Protein AF-A0A1F1CEJ4-F1 (afdb_monomer_lite)

pLDDT: mean 85.47, std 12.05, range [54.22, 97.94]

Secondary structure (DSSP, 8-state):
-HHHHHHHHHHHHTS--SS-EEEEEEEE-S-STTHHHHHHHHHHHHHHTT----BTTTTB-HHHHHHTT-EEEEEEEPTTS---HHHHHHHHHH---TTSPSEEEEEEE--SSTTT-EEEEEEEETTEEE-GGG--

Foldseek 3Di:
DVVVQVVVQVLQCPFPLVFAWDGKDKDFPDDDPVPPVVLQVQLVVVVVVVDDQADDPSRHHPVCCFVVLRIEIETETDPPDDDDQVSQVSSLVRDQQQPPDWGKYKYKYDHVDPVPIDMAIWTQDPSHTGHPVNPD

Radius of gyration: 15.91 Å; chains: 1; bounding box: 36×35×41 Å

Sequence (136 aa):
MKNIEEKLETEIKKQSLGLPISFFGFLSNSHRDDKEQILDSIASQNLKEGKKDFAGYYQIPFQTLIDQELIRMTIYIEDGVSVKEKDLKAAAKKLDASKLPDGAYDFYYSKGSYADSISYSFKVKDRKVVFYEDQN

Structure (mmCIF, N/CA/C/O backbone):
data_AF-A0A1F1CEJ4-F1
#
_entry.id   AF-A0A1F1CEJ4-F1
#
loop_
_atom_site.group_PDB
_atom_site.id
_atom_site.type_symbol
_atom_site.label_atom_id
_atom_site.label_alt_id
_atom_site.label_comp_id
_atom_site.label_asym_id
_atom_site.label_entity_id
_atom_site.label_seq_id
_atom_site.pdbx_PDB_ins_code
_atom_site.Cartn_x
_atom_site.Cartn_y
_atom_site.Cartn_z
_atom_site.occupancy
_atom_site.B_iso_or_equiv
_atom_site.auth_seq_id
_atom_site.auth_comp_id
_atom_site.auth_asym_id
_atom_site.auth_atom_id
_atom_site.pdbx_PDB_model_num
ATOM 1 N N . MET A 1 1 ? 1.580 0.780 15.776 1.00 57.66 1 MET A N 1
ATOM 2 C CA . MET A 1 1 ? 1.809 1.122 14.353 1.00 57.66 1 MET A CA 1
ATOM 3 C C . MET A 1 1 ? 3.061 0.470 13.775 1.00 57.66 1 MET A C 1
ATOM 5 O O . MET A 1 1 ? 2.859 -0.367 12.911 1.00 57.66 1 MET A O 1
ATOM 9 N N . LYS A 1 2 ? 4.285 0.710 14.291 1.00 60.94 2 LYS A N 1
ATOM 10 C CA . LYS A 1 2 ? 5.525 0.075 13.767 1.00 60.94 2 LYS A CA 1
ATOM 11 C C . LYS A 1 2 ? 5.410 -1.432 13.479 1.00 60.94 2 LYS A C 1
ATOM 13 O O . LYS A 1 2 ? 5.713 -1.871 12.385 1.00 60.94 2 LYS A O 1
ATOM 18 N N . ASN A 1 3 ? 4.844 -2.201 14.411 1.00 80.38 3 ASN A N 1
ATOM 19 C CA . ASN A 1 3 ? 4.669 -3.651 14.240 1.00 80.38 3 ASN A CA 1
ATOM 20 C C . ASN A 1 3 ? 3.717 -4.035 13.075 1.00 80.38 3 ASN A C 1
ATOM 22 O O . ASN A 1 3 ? 3.875 -5.079 12.454 1.00 80.38 3 ASN A O 1
ATOM 26 N N . ILE A 1 4 ? 2.721 -3.199 12.754 1.00 82.75 4 ILE A N 1
ATOM 27 C CA . ILE A 1 4 ? 1.797 -3.446 11.631 1.00 82.75 4 ILE A CA 1
ATOM 28 C C . ILE A 1 4 ? 2.475 -3.096 10.303 1.00 82.75 4 ILE A C 1
ATOM 30 O O . ILE A 1 4 ? 2.392 -3.888 9.369 1.00 82.75 4 ILE A O 1
ATOM 34 N N . GLU A 1 5 ? 3.163 -1.953 10.230 1.00 87.56 5 GLU A N 1
ATOM 35 C CA . GLU A 1 5 ? 3.914 -1.536 9.036 1.00 87.56 5 GLU A CA 1
ATOM 36 C C . GLU A 1 5 ? 4.986 -2.565 8.683 1.00 87.56 5 GLU A C 1
ATOM 38 O O . GLU A 1 5 ? 4.994 -3.069 7.567 1.00 87.56 5 GLU A O 1
ATOM 43 N N . GLU A 1 6 ? 5.810 -2.964 9.654 1.00 91.06 6 GLU A N 1
ATOM 44 C CA . GLU A 1 6 ? 6.874 -3.958 9.472 1.00 91.06 6 GLU A CA 1
ATOM 45 C C . GLU A 1 6 ? 6.321 -5.316 9.022 1.00 91.06 6 GLU A C 1
ATOM 47 O O . GLU A 1 6 ? 6.885 -5.968 8.137 1.00 91.06 6 GLU A O 1
ATOM 52 N N . LYS A 1 7 ? 5.188 -5.747 9.593 1.00 91.81 7 LYS A N 1
ATOM 53 C CA . LYS A 1 7 ? 4.532 -7.000 9.207 1.00 91.81 7 LYS A CA 1
ATOM 54 C C . LYS A 1 7 ? 4.004 -6.942 7.774 1.00 91.81 7 LYS A C 1
ATOM 56 O O . LYS A 1 7 ? 4.225 -7.885 7.017 1.00 91.81 7 LYS A O 1
ATOM 61 N N . LEU A 1 8 ? 3.311 -5.866 7.403 1.00 93.25 8 LEU A N 1
ATOM 62 C CA . LEU A 1 8 ? 2.772 -5.696 6.052 1.00 93.25 8 LEU A CA 1
ATOM 63 C C . LEU A 1 8 ? 3.893 -5.536 5.025 1.00 93.25 8 LEU A C 1
ATOM 65 O O . LEU A 1 8 ? 3.861 -6.200 3.993 1.00 93.25 8 LEU A O 1
ATOM 69 N N . GLU A 1 9 ? 4.921 -4.750 5.339 1.00 95.25 9 GLU A N 1
ATOM 70 C CA . GLU A 1 9 ? 6.115 -4.611 4.509 1.00 95.25 9 GLU A CA 1
ATOM 71 C C . GLU A 1 9 ? 6.762 -5.971 4.245 1.00 95.25 9 GLU A C 1
ATOM 73 O O . GLU A 1 9 ? 7.033 -6.324 3.097 1.00 95.25 9 GLU A O 1
ATOM 78 N N . THR A 1 10 ? 6.957 -6.762 5.303 1.00 95.06 10 THR A N 1
ATOM 79 C CA . THR A 1 10 ? 7.548 -8.099 5.215 1.00 95.06 10 THR A CA 1
ATOM 80 C C . THR A 1 10 ? 6.709 -9.029 4.340 1.00 95.06 10 THR A C 1
ATOM 82 O O . THR A 1 10 ? 7.264 -9.781 3.540 1.00 95.06 10 THR A O 1
ATOM 85 N N . GLU A 1 11 ? 5.379 -9.003 4.462 1.00 95.50 11 GLU A N 1
ATOM 86 C CA . GLU A 1 11 ? 4.505 -9.830 3.622 1.00 95.50 11 GLU A CA 1
ATOM 87 C C . GLU A 1 11 ? 4.494 -9.379 2.157 1.00 95.50 11 GLU A C 1
ATOM 89 O O . GLU A 1 11 ? 4.461 -10.234 1.276 1.00 95.50 11 GLU A O 1
ATOM 94 N N . ILE A 1 12 ? 4.577 -8.075 1.880 1.00 96.62 12 ILE A N 1
ATOM 95 C CA . ILE A 1 12 ? 4.620 -7.529 0.514 1.00 96.62 12 ILE A CA 1
ATOM 96 C C . ILE A 1 12 ? 5.968 -7.834 -0.152 1.00 96.62 12 ILE A C 1
ATOM 98 O O . ILE A 1 12 ? 5.997 -8.335 -1.275 1.00 96.62 12 ILE A O 1
ATOM 102 N N . LYS A 1 13 ? 7.090 -7.610 0.545 1.00 96.06 13 LYS A N 1
ATOM 103 C CA . LYS A 1 13 ? 8.451 -7.841 0.020 1.00 96.06 13 LYS A CA 1
ATOM 104 C C . LYS A 1 13 ? 8.747 -9.308 -0.308 1.00 96.06 13 LYS A C 1
ATOM 106 O O . LYS A 1 13 ? 9.606 -9.580 -1.140 1.00 96.06 13 LYS A O 1
ATOM 111 N N . LYS A 1 14 ? 8.043 -10.259 0.315 1.00 96.06 14 LYS A N 1
ATOM 112 C CA . LYS A 1 14 ? 8.150 -11.695 -0.013 1.00 96.06 14 LYS A CA 1
ATOM 113 C C . LYS A 1 14 ? 7.553 -12.047 -1.379 1.00 96.06 14 LYS A C 1
ATOM 115 O O . LYS A 1 14 ? 7.840 -13.125 -1.897 1.00 96.06 14 LYS A O 1
ATOM 120 N N . GLN A 1 15 ? 6.694 -11.197 -1.939 1.00 96.62 15 GLN A N 1
ATOM 121 C CA . GLN A 1 15 ? 5.993 -11.480 -3.187 1.00 96.62 15 GLN A CA 1
ATOM 122 C C . GLN A 1 15 ? 6.847 -11.127 -4.408 1.00 96.62 15 GLN A C 1
ATOM 124 O O . GLN A 1 15 ? 7.594 -10.151 -4.417 1.00 96.62 15 GLN A O 1
ATOM 129 N N . SER A 1 16 ? 6.694 -11.892 -5.492 1.00 94.19 16 SER A N 1
ATOM 130 C CA . SER A 1 16 ? 7.376 -11.615 -6.761 1.00 94.19 16 SER A CA 1
ATOM 131 C C . SER A 1 16 ? 6.559 -10.642 -7.620 1.00 94.19 16 SER A C 1
ATOM 133 O O . SER A 1 16 ? 5.864 -11.028 -8.562 1.00 94.19 16 SER A O 1
ATOM 135 N N . LEU A 1 17 ? 6.624 -9.353 -7.277 1.00 95.88 17 LEU A N 1
ATOM 136 C CA . LEU A 1 17 ? 5.827 -8.303 -7.931 1.00 95.88 17 LEU A CA 1
ATOM 137 C C . LEU A 1 17 ? 6.471 -7.753 -9.214 1.00 95.88 17 LEU A C 1
ATOM 139 O O . LEU A 1 17 ? 5.807 -7.095 -10.012 1.00 95.88 17 LEU A O 1
ATOM 143 N N . GLY A 1 18 ? 7.748 -8.064 -9.457 1.00 94.25 18 GLY A N 1
ATOM 144 C CA . GLY A 1 18 ? 8.503 -7.562 -10.611 1.00 94.25 18 GLY A CA 1
ATOM 145 C C . GLY A 1 18 ? 8.953 -6.104 -10.481 1.00 94.25 18 GLY A C 1
ATOM 146 O O . GLY A 1 18 ? 9.396 -5.530 -11.469 1.00 94.25 18 GLY A O 1
ATOM 147 N N . LEU A 1 19 ? 8.853 -5.528 -9.280 1.00 95.50 19 LEU A N 1
ATOM 148 C CA . LEU A 1 19 ? 9.386 -4.217 -8.923 1.00 95.50 19 LEU A CA 1
ATOM 149 C C . LEU A 1 19 ? 10.174 -4.329 -7.611 1.00 95.50 19 LEU A C 1
ATOM 151 O O . LEU A 1 19 ? 9.743 -5.070 -6.722 1.00 95.50 19 LEU A O 1
ATOM 155 N N . PRO A 1 20 ? 11.298 -3.611 -7.468 1.00 94.75 20 PRO A N 1
ATOM 156 C CA . PRO A 1 20 ? 12.019 -3.548 -6.205 1.00 94.75 20 PRO A CA 1
ATOM 157 C C . PRO A 1 20 ? 11.257 -2.662 -5.213 1.00 94.75 20 PRO A C 1
ATOM 159 O O . PRO A 1 20 ? 11.023 -1.481 -5.464 1.00 94.75 20 PRO A O 1
ATOM 162 N N . ILE A 1 21 ? 10.835 -3.244 -4.091 1.00 95.75 21 ILE A N 1
ATOM 163 C CA . ILE A 1 21 ? 10.066 -2.536 -3.063 1.00 95.75 21 ILE A CA 1
ATOM 164 C C . ILE A 1 21 ? 11.025 -1.947 -2.029 1.00 95.75 21 ILE A C 1
ATOM 166 O O . ILE A 1 21 ? 11.730 -2.690 -1.349 1.00 95.75 21 ILE A O 1
ATOM 170 N N . SER A 1 22 ? 10.994 -0.626 -1.862 1.00 93.75 22 SER A N 1
ATOM 171 C CA . SER A 1 22 ? 11.794 0.101 -0.878 1.00 93.75 22 SER A CA 1
ATOM 172 C C . SER A 1 22 ? 11.235 -0.065 0.537 1.00 93.75 22 SER A C 1
ATOM 174 O O . SER A 1 22 ? 11.895 -0.656 1.393 1.00 93.75 22 SER A O 1
ATOM 176 N N . PHE A 1 23 ? 10.005 0.395 0.784 1.00 93.38 23 PHE A N 1
ATOM 177 C CA . PHE A 1 23 ? 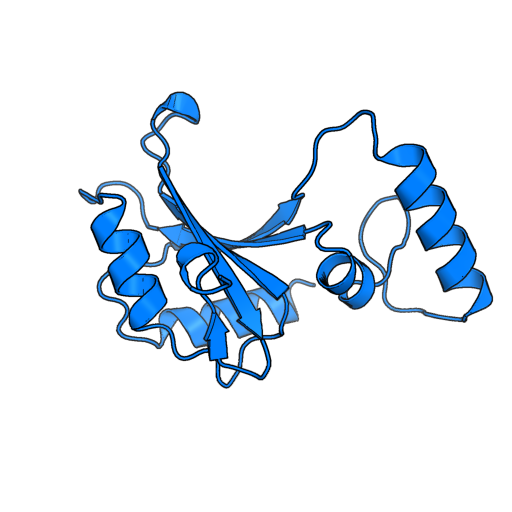9.331 0.294 2.083 1.00 93.38 23 PHE A CA 1
ATOM 178 C C . PHE A 1 23 ? 7.807 0.391 1.939 1.00 93.38 23 PHE A C 1
ATOM 180 O O . PHE A 1 23 ? 7.288 0.718 0.867 1.00 93.38 23 PHE A O 1
ATOM 187 N N . PHE A 1 24 ? 7.086 0.103 3.019 1.00 94.81 24 PHE A N 1
ATOM 188 C CA . PHE A 1 24 ? 5.637 0.282 3.115 1.00 94.81 24 PHE A CA 1
ATOM 189 C C . PHE A 1 24 ? 5.294 1.333 4.174 1.00 94.81 24 PHE A C 1
ATOM 191 O O . PHE A 1 24 ? 5.904 1.363 5.241 1.00 94.81 24 PHE A O 1
ATOM 198 N N . GLY A 1 25 ? 4.296 2.175 3.912 1.00 91.81 25 GLY A N 1
ATOM 199 C CA . GLY A 1 25 ? 3.858 3.175 4.884 1.00 91.81 25 GLY A CA 1
ATOM 200 C C . GLY A 1 25 ? 2.438 3.672 4.663 1.00 91.81 25 GLY A C 1
ATOM 201 O O . GLY A 1 25 ? 1.821 3.435 3.624 1.00 91.81 25 GLY A O 1
ATOM 202 N N . PHE A 1 26 ? 1.917 4.391 5.651 1.00 88.94 26 PHE A N 1
ATOM 203 C CA . PHE A 1 26 ? 0.619 5.051 5.555 1.00 88.94 26 PHE A CA 1
ATOM 204 C C . PHE A 1 26 ? 0.796 6.518 5.164 1.00 88.94 26 PHE A C 1
ATOM 206 O O . PHE A 1 26 ? 1.459 7.283 5.864 1.00 88.94 26 PHE A O 1
ATOM 213 N N . LEU A 1 27 ? 0.159 6.926 4.070 1.00 86.81 27 LEU A N 1
ATOM 214 C CA . LEU A 1 27 ? 0.069 8.325 3.664 1.00 86.81 27 LEU A CA 1
ATOM 215 C C . LEU A 1 27 ? -1.335 8.856 3.907 1.00 86.81 27 LEU A C 1
ATOM 217 O O . LEU A 1 27 ? -2.318 8.155 3.692 1.00 86.81 27 LEU A O 1
ATOM 221 N N . SER A 1 28 ? -1.452 10.113 4.329 1.00 79.62 28 SER A N 1
ATOM 222 C CA . SER A 1 28 ? -2.764 10.753 4.409 1.00 79.62 28 SER A CA 1
ATOM 223 C C . SER A 1 28 ? -3.334 10.966 3.005 1.00 79.62 28 SER A C 1
ATOM 225 O O . SER A 1 28 ? -2.646 11.477 2.126 1.00 79.62 28 SER A O 1
ATOM 227 N N . ASN A 1 29 ? -4.599 10.605 2.806 1.00 70.44 29 ASN A N 1
ATOM 228 C CA . ASN A 1 29 ? -5.261 10.609 1.499 1.00 70.44 29 ASN A CA 1
ATOM 229 C C . ASN A 1 29 ? -5.959 11.948 1.163 1.00 70.44 29 ASN A C 1
ATOM 231 O O . ASN A 1 29 ? -6.909 11.964 0.388 1.00 70.44 29 ASN A O 1
ATOM 235 N N . SER A 1 30 ? -5.604 13.070 1.806 1.00 60.09 30 SER A N 1
ATOM 236 C CA . SER A 1 30 ? -6.543 14.205 1.866 1.00 60.09 30 SER A CA 1
ATOM 237 C C . SER A 1 30 ? -5.907 15.601 2.020 1.00 60.09 30 SER A C 1
ATOM 239 O O . SER A 1 30 ? -4.855 15.762 2.646 1.00 60.09 30 SER A O 1
ATOM 241 N N . HIS A 1 31 ? -6.572 16.614 1.449 1.00 59.12 31 HIS A N 1
ATOM 242 C CA . HIS A 1 31 ? -6.204 18.040 1.475 1.00 59.12 31 HIS A CA 1
ATOM 243 C C . HIS A 1 31 ? -6.545 18.666 2.844 1.00 59.12 31 HIS A C 1
ATOM 245 O O . HIS A 1 31 ? -7.405 18.147 3.550 1.00 59.12 31 HIS A O 1
ATOM 251 N N . ARG A 1 32 ? -5.815 19.706 3.280 1.00 54.22 32 ARG A N 1
ATOM 252 C CA . ARG A 1 32 ? -5.800 20.156 4.692 1.00 54.22 32 ARG A CA 1
ATOM 253 C C . ARG A 1 32 ? -7.106 20.788 5.194 1.00 54.22 32 ARG A C 1
ATOM 255 O O . ARG A 1 32 ? -7.396 20.618 6.371 1.00 54.22 32 ARG A O 1
ATOM 262 N N . ASP A 1 33 ? -7.883 21.448 4.341 1.00 56.44 33 ASP A N 1
ATOM 263 C CA . ASP A 1 33 ? -8.907 22.391 4.820 1.00 56.44 33 ASP A CA 1
ATOM 264 C C . ASP A 1 33 ? -10.280 21.743 5.096 1.00 56.44 33 ASP A C 1
ATOM 266 O O . ASP A 1 33 ? -10.973 22.144 6.026 1.00 56.44 33 ASP A O 1
ATOM 270 N N . ASP A 1 34 ? -10.635 20.654 4.406 1.00 57.06 34 ASP A N 1
ATOM 271 C CA . ASP A 1 34 ? -11.907 19.933 4.624 1.00 57.06 34 ASP A CA 1
ATOM 272 C C . ASP A 1 34 ? -11.877 19.004 5.862 1.00 57.06 34 ASP A C 1
ATOM 274 O O . ASP A 1 34 ? -12.848 18.315 6.182 1.00 57.06 34 ASP A O 1
ATOM 278 N N . LYS A 1 35 ? -10.731 18.933 6.553 1.00 62.75 35 LYS A N 1
ATOM 279 C CA . LYS A 1 35 ? -10.389 17.845 7.479 1.00 62.75 35 LYS A CA 1
ATOM 280 C C . LYS A 1 35 ? -10.750 18.060 8.929 1.00 62.75 35 LYS A C 1
ATOM 282 O O . LYS A 1 35 ? -11.139 17.087 9.563 1.00 62.75 35 LYS A O 1
ATOM 287 N N . GLU A 1 36 ? -10.566 19.252 9.490 1.00 64.44 36 GLU A N 1
ATOM 288 C CA . GLU A 1 36 ? -10.622 19.387 10.955 1.00 64.44 36 GLU A CA 1
ATOM 289 C C . GLU A 1 36 ? -11.999 19.001 11.497 1.00 64.44 36 GLU A C 1
ATOM 291 O O . GLU A 1 36 ? -12.089 18.180 12.402 1.00 64.44 36 GLU A O 1
ATOM 296 N N . GLN A 1 37 ? -13.077 19.456 10.852 1.00 68.06 37 GLN A N 1
ATOM 297 C CA . GLN A 1 37 ? -14.442 19.149 11.293 1.00 68.06 37 GLN A CA 1
ATOM 298 C C . GLN A 1 37 ? -14.795 17.659 11.157 1.00 68.06 37 GLN A C 1
ATOM 300 O O . GLN A 1 37 ? -15.471 17.099 12.022 1.00 68.06 37 GLN A O 1
ATOM 305 N N . ILE A 1 38 ? -14.328 16.996 10.091 1.00 75.94 38 ILE A N 1
ATOM 306 C CA . ILE A 1 38 ? -14.546 15.556 9.890 1.00 75.94 38 ILE A CA 1
ATOM 307 C C . ILE A 1 38 ? -13.752 14.760 10.932 1.00 75.94 38 ILE A C 1
ATOM 309 O O . ILE A 1 38 ? -14.295 13.850 11.559 1.00 75.94 38 ILE A O 1
ATOM 313 N N . LEU A 1 39 ? -12.487 15.123 11.159 1.00 77.19 39 LEU A N 1
ATOM 314 C CA . LEU A 1 39 ? -11.621 14.468 12.138 1.00 77.19 39 LEU A CA 1
ATOM 315 C C . LEU A 1 39 ? -12.134 14.668 13.573 1.00 77.19 39 LEU A C 1
ATOM 317 O O . LEU A 1 39 ? -12.177 13.694 14.325 1.00 77.19 39 LEU A O 1
ATOM 321 N N . ASP A 1 40 ? -12.601 15.867 13.926 1.00 75.94 40 ASP A N 1
ATOM 322 C CA . ASP A 1 40 ? -13.190 16.184 15.236 1.00 75.94 40 ASP A CA 1
ATOM 323 C C . ASP A 1 40 ? -14.471 15.389 15.501 1.00 75.94 40 ASP A C 1
ATOM 325 O O . ASP A 1 40 ? -14.671 14.846 16.596 1.00 75.94 40 ASP A O 1
ATOM 329 N N . SER A 1 41 ? -15.335 15.285 14.489 1.00 80.44 41 SER A N 1
ATOM 330 C CA . SER A 1 41 ? -16.571 14.505 14.569 1.00 80.44 41 SER A CA 1
ATOM 331 C C . SER A 1 41 ? -16.272 13.016 14.784 1.00 80.44 41 SER A C 1
ATOM 333 O O . SER A 1 41 ? -16.811 12.388 15.703 1.00 80.44 41 SER A O 1
ATOM 335 N N . ILE A 1 42 ? -15.328 12.469 14.011 1.00 79.56 42 ILE A N 1
ATOM 336 C CA . ILE A 1 42 ? -14.880 11.076 14.122 1.00 79.56 42 ILE A CA 1
ATOM 337 C C . ILE A 1 42 ? -14.242 10.806 15.493 1.00 79.56 42 ILE A C 1
ATOM 339 O O . ILE A 1 42 ? -14.575 9.811 16.141 1.00 79.56 42 ILE A O 1
ATOM 343 N N . ALA A 1 43 ? -13.335 11.667 15.960 1.00 79.19 43 ALA A N 1
ATOM 344 C CA . ALA A 1 43 ? -12.677 11.518 17.260 1.00 79.19 43 ALA A CA 1
ATOM 345 C C . ALA A 1 43 ? -13.702 11.514 18.405 1.00 79.19 43 ALA A C 1
ATOM 347 O O . ALA A 1 43 ? -13.711 10.607 19.243 1.00 79.19 43 ALA A O 1
ATOM 348 N N . SER A 1 44 ? -14.640 12.465 18.376 1.00 80.56 44 SER A N 1
ATOM 349 C CA . SER A 1 44 ? -15.715 12.580 19.364 1.00 80.56 44 SER A CA 1
ATOM 350 C C . SER A 1 44 ? -16.608 11.339 19.413 1.00 80.56 44 SER A C 1
ATOM 352 O O . SER A 1 44 ? -16.986 10.888 20.497 1.00 80.56 44 SER A O 1
ATOM 354 N N . GLN A 1 45 ? -16.948 10.763 18.258 1.00 82.06 45 GLN A N 1
ATOM 355 C CA . GLN A 1 45 ? -17.751 9.543 18.194 1.00 82.06 45 GLN A CA 1
ATOM 356 C C . GLN A 1 45 ? -16.985 8.324 18.729 1.00 82.06 45 GLN A C 1
ATOM 358 O O . GLN A 1 45 ? -17.518 7.575 19.545 1.00 82.06 45 GLN A O 1
ATOM 363 N N . ASN A 1 46 ? -15.720 8.147 18.341 1.00 77.75 46 ASN A N 1
ATOM 364 C CA . ASN A 1 46 ? -14.917 7.001 18.779 1.00 77.75 46 ASN A CA 1
ATOM 365 C C . ASN A 1 46 ? -14.680 6.983 20.298 1.00 77.75 46 ASN A C 1
ATOM 367 O O . ASN A 1 46 ? -14.652 5.903 20.894 1.00 77.75 46 ASN A O 1
ATOM 371 N N . LEU A 1 47 ? -14.551 8.158 20.928 1.00 78.62 47 LEU A N 1
ATOM 372 C CA . LEU A 1 47 ? -14.484 8.284 22.388 1.00 78.62 47 LEU A CA 1
ATOM 373 C C . LEU A 1 47 ? -15.784 7.824 23.060 1.00 78.62 47 LEU A C 1
ATOM 375 O O . LEU A 1 47 ? -15.728 7.091 24.047 1.00 78.62 47 LEU A O 1
ATOM 379 N N . LYS A 1 48 ? -16.951 8.187 22.507 1.00 84.69 48 LYS A N 1
ATOM 380 C CA . LYS A 1 48 ? -18.256 7.699 22.998 1.00 84.69 48 LYS A CA 1
ATOM 381 C C . LYS A 1 48 ? -18.390 6.180 22.859 1.00 84.69 48 LYS A C 1
ATOM 383 O O . LYS A 1 48 ? -18.986 5.543 23.719 1.00 84.69 48 LYS A O 1
ATOM 388 N N . GLU A 1 49 ? -17.814 5.606 21.805 1.00 83.94 49 GLU A N 1
ATOM 389 C CA . GLU A 1 49 ? -17.798 4.159 21.543 1.00 83.94 49 GLU A CA 1
ATOM 390 C C . GLU A 1 49 ? -16.727 3.396 22.353 1.00 83.94 49 GLU A C 1
ATOM 392 O O . GLU A 1 49 ? -16.660 2.169 22.284 1.00 83.94 49 GLU A O 1
ATOM 397 N N . GLY A 1 50 ? -15.888 4.087 23.136 1.00 79.69 50 GLY A N 1
ATOM 398 C CA . GLY A 1 50 ? -14.920 3.465 24.045 1.00 79.69 50 GLY A CA 1
ATOM 399 C C . GLY A 1 50 ? -13.713 2.806 23.367 1.00 79.69 50 GLY A C 1
ATOM 400 O O . GLY A 1 50 ? -13.061 1.955 23.981 1.00 79.69 50 GLY A O 1
ATOM 401 N N . LYS A 1 51 ? -13.401 3.176 22.118 1.00 80.69 51 LYS A N 1
ATOM 402 C CA . LYS A 1 51 ? -12.218 2.677 21.391 1.00 80.69 51 LYS A CA 1
ATOM 403 C C . LYS A 1 51 ? -10.930 3.164 22.074 1.00 80.69 51 LYS A C 1
ATOM 405 O O . LYS A 1 51 ? -10.938 4.204 22.722 1.00 80.69 51 LYS A O 1
ATOM 410 N N . LYS A 1 52 ? -9.839 2.388 21.990 1.00 71.19 52 LYS A N 1
ATOM 411 C CA . LYS A 1 52 ? -8.599 2.643 22.767 1.00 71.19 52 LYS A CA 1
ATOM 412 C C . LYS A 1 52 ? -7.282 2.535 21.994 1.00 71.19 52 LYS A C 1
ATOM 414 O O . LYS A 1 52 ? -6.237 2.836 22.560 1.00 71.19 52 LYS A O 1
ATOM 419 N N . ASP A 1 53 ? -7.314 2.086 20.744 1.00 66.88 53 ASP A N 1
ATOM 420 C CA . ASP A 1 53 ? -6.127 1.997 19.889 1.00 66.88 53 ASP A CA 1
ATOM 421 C C . ASP A 1 53 ? -6.178 3.159 18.900 1.00 66.88 53 ASP A C 1
ATOM 423 O O . ASP A 1 53 ? -7.102 3.207 18.096 1.00 66.88 53 ASP A O 1
ATOM 427 N N . PHE A 1 54 ? -5.266 4.125 19.015 1.00 68.00 54 PHE A N 1
ATOM 428 C CA . PHE A 1 54 ? -5.383 5.452 18.407 1.00 68.00 54 PHE A CA 1
ATOM 429 C C . PHE A 1 54 ? -4.114 5.871 17.646 1.00 68.00 54 PHE A C 1
ATOM 431 O O . PHE A 1 54 ? -3.001 5.490 18.014 1.00 68.00 54 PHE A O 1
ATOM 438 N N . ALA A 1 55 ? -4.268 6.719 16.623 1.00 64.75 55 ALA A N 1
ATOM 439 C CA . ALA A 1 55 ? -3.177 7.310 15.847 1.00 64.75 55 ALA A CA 1
ATOM 440 C C . ALA A 1 55 ? -3.348 8.835 15.658 1.00 64.75 55 ALA A C 1
ATOM 442 O O . ALA A 1 55 ? -4.460 9.324 15.452 1.00 64.75 55 ALA A O 1
ATOM 443 N N . GLY A 1 56 ? -2.233 9.582 15.686 1.00 62.81 56 GLY A N 1
ATOM 444 C CA . GLY A 1 56 ? -2.175 11.021 15.374 1.00 62.81 56 GLY A CA 1
ATOM 445 C C . GLY A 1 56 ? -2.669 11.977 16.477 1.00 62.81 56 GLY A C 1
ATOM 446 O O . GLY A 1 56 ? -2.990 11.555 17.585 1.00 62.81 56 GLY A O 1
ATOM 447 N N . TYR A 1 57 ? -2.721 13.280 16.157 1.00 57.81 57 TYR A N 1
ATOM 448 C CA . TYR A 1 57 ? -3.131 14.368 17.070 1.00 57.81 57 TYR A CA 1
ATOM 449 C C . TYR A 1 57 ? -4.583 14.223 17.567 1.00 57.81 57 TYR A C 1
ATOM 451 O O . TYR A 1 57 ? -4.870 14.525 18.719 1.00 57.81 57 TYR A O 1
ATOM 459 N N . TYR A 1 58 ? -5.472 13.677 16.730 1.00 61.66 58 TYR A N 1
ATOM 460 C CA . TYR A 1 58 ? -6.904 13.514 17.017 1.00 61.66 58 TYR A CA 1
ATOM 461 C C . TYR A 1 58 ? -7.273 12.213 17.742 1.00 61.66 58 TYR A C 1
ATOM 463 O O . TYR A 1 58 ? -8.453 11.978 17.976 1.00 61.66 58 TYR A O 1
ATOM 471 N N . GLN A 1 59 ? -6.302 11.350 18.067 1.00 66.38 59 GLN A N 1
ATOM 472 C CA . GLN A 1 59 ? -6.559 10.019 18.627 1.00 66.38 59 GLN A CA 1
ATOM 473 C C . GLN A 1 59 ? -7.689 9.285 17.872 1.00 66.38 59 GLN A C 1
ATOM 475 O O . GLN A 1 59 ? -8.733 8.962 18.433 1.00 66.38 59 GLN A O 1
ATOM 480 N N . ILE A 1 60 ? -7.513 9.044 16.569 1.00 70.25 60 ILE A N 1
ATOM 481 C CA . ILE A 1 60 ? -8.505 8.311 15.766 1.00 70.25 60 ILE A CA 1
ATOM 482 C C . ILE A 1 60 ? -8.072 6.849 15.665 1.00 70.25 60 ILE A C 1
ATOM 484 O O . ILE A 1 60 ? -6.886 6.589 15.438 1.00 70.25 60 ILE A O 1
ATOM 488 N N . PRO A 1 61 ? -8.989 5.879 15.825 1.00 78.56 61 PRO A N 1
ATOM 489 C CA . PRO A 1 61 ? -8.651 4.483 15.660 1.00 78.56 61 PRO A CA 1
ATOM 490 C C . PRO A 1 61 ? -8.134 4.171 14.271 1.00 78.56 61 PRO A C 1
ATOM 492 O O . PRO A 1 61 ? -8.678 4.628 13.269 1.00 78.56 61 PRO A O 1
ATOM 495 N N . PHE A 1 62 ? -7.091 3.353 14.219 1.00 76.75 62 PHE A N 1
ATOM 496 C CA . PHE A 1 62 ? -6.410 3.034 12.971 1.00 76.75 62 PHE A CA 1
ATOM 497 C C . PHE A 1 62 ? -7.350 2.395 11.935 1.00 76.75 62 PHE A C 1
ATOM 499 O O . PHE A 1 62 ? -7.345 2.797 10.776 1.00 76.75 62 PHE A O 1
ATOM 506 N N . GLN A 1 63 ? -8.226 1.482 12.367 1.00 81.50 63 GLN A N 1
ATOM 507 C CA . GLN A 1 63 ? -9.243 0.898 11.489 1.00 81.50 63 GLN A CA 1
ATOM 508 C C . GLN A 1 63 ? -10.189 1.968 10.922 1.00 81.50 63 GLN A C 1
ATOM 510 O O . GLN A 1 63 ? -10.494 1.948 9.739 1.00 81.50 63 GLN A O 1
ATOM 515 N N . THR A 1 64 ? -10.566 2.969 11.723 1.00 81.94 64 THR A N 1
ATOM 516 C CA . THR A 1 64 ? -11.402 4.082 11.255 1.00 81.94 64 THR A CA 1
ATOM 517 C C . THR A 1 64 ? -10.697 4.915 10.182 1.00 81.94 64 THR A C 1
ATOM 519 O O . THR A 1 64 ? -11.348 5.373 9.249 1.00 81.94 64 THR A O 1
ATOM 522 N N . LEU A 1 65 ? -9.375 5.102 10.273 1.00 83.00 65 LEU A N 1
ATOM 523 C CA . LEU A 1 65 ? -8.611 5.805 9.236 1.00 83.00 65 LEU A CA 1
ATOM 524 C C . LEU A 1 65 ? -8.653 5.066 7.890 1.00 83.00 65 LEU A C 1
ATOM 526 O O . LEU A 1 65 ? -8.701 5.715 6.846 1.00 83.00 65 LEU A O 1
ATOM 530 N N . ILE A 1 66 ? -8.641 3.733 7.923 1.00 85.25 66 ILE A N 1
ATOM 531 C CA . ILE A 1 66 ? -8.763 2.873 6.741 1.00 85.25 66 ILE A CA 1
ATOM 532 C C . ILE A 1 66 ? -10.191 2.914 6.193 1.00 85.25 66 ILE A C 1
ATOM 534 O O . ILE A 1 66 ? -10.378 3.198 5.011 1.00 85.25 66 ILE A O 1
ATOM 538 N N . ASP A 1 67 ? -11.187 2.670 7.048 1.00 84.94 67 ASP A N 1
ATOM 539 C CA . ASP A 1 67 ? -12.598 2.549 6.657 1.00 84.94 67 ASP A CA 1
ATOM 540 C C . ASP A 1 67 ? -13.148 3.850 6.057 1.00 84.94 67 ASP A C 1
ATOM 542 O O . ASP A 1 67 ? -13.981 3.824 5.156 1.00 84.94 67 ASP A O 1
ATOM 546 N N . GLN A 1 68 ? -12.674 4.995 6.555 1.00 84.25 68 GLN A N 1
ATOM 547 C CA . GLN A 1 68 ? -13.027 6.326 6.049 1.00 84.25 68 GLN A CA 1
ATOM 548 C C . GLN A 1 68 ? -12.117 6.783 4.894 1.00 84.25 68 GLN A C 1
ATOM 550 O O . GLN A 1 68 ? -12.199 7.935 4.473 1.00 84.25 68 GLN A O 1
ATOM 555 N N . GLU A 1 69 ? -11.213 5.918 4.415 1.00 84.81 69 GLU A N 1
ATOM 556 C CA . GLU A 1 69 ? -10.208 6.214 3.384 1.00 84.81 69 GLU A CA 1
ATOM 557 C C . GLU A 1 69 ? -9.406 7.504 3.668 1.00 84.81 69 GLU A C 1
ATOM 559 O O . GLU A 1 69 ? -8.983 8.215 2.757 1.00 84.81 69 GLU A O 1
ATOM 564 N N . LEU A 1 70 ? -9.176 7.824 4.948 1.00 83.06 70 LEU A N 1
ATOM 565 C CA . LEU A 1 70 ? -8.405 8.997 5.387 1.00 83.06 70 LEU A CA 1
ATOM 566 C C . LEU A 1 70 ? -6.895 8.782 5.237 1.00 83.06 70 LEU A C 1
ATOM 568 O O . LEU A 1 70 ? -6.121 9.748 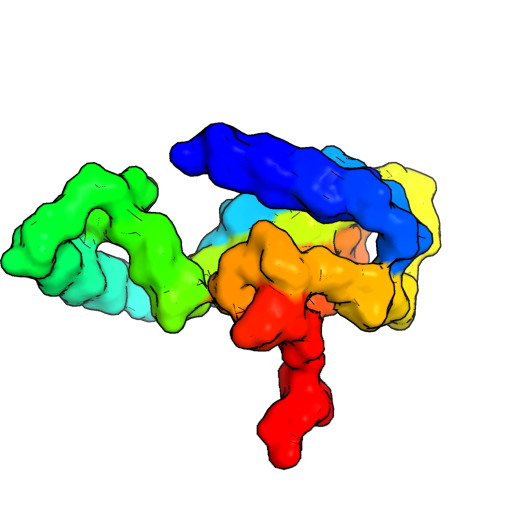5.182 1.00 83.06 70 LEU A O 1
ATOM 572 N N . ILE A 1 71 ? -6.487 7.517 5.153 1.00 86.88 71 ILE A N 1
ATOM 573 C CA . ILE A 1 71 ? -5.133 7.086 4.832 1.00 86.88 71 ILE A CA 1
ATOM 574 C C . ILE A 1 71 ? -5.124 6.159 3.619 1.00 86.88 71 ILE A C 1
ATOM 576 O O . ILE A 1 71 ? -6.121 5.530 3.270 1.00 86.88 71 ILE A O 1
ATOM 580 N N . ARG A 1 72 ? -3.950 6.063 3.009 1.00 90.69 72 ARG A N 1
ATOM 581 C CA . ARG A 1 72 ? -3.626 5.218 1.873 1.00 90.69 72 ARG A CA 1
ATOM 582 C C . ARG A 1 72 ? -2.395 4.390 2.203 1.00 90.69 72 ARG A C 1
ATOM 584 O O . ARG A 1 72 ? -1.380 4.910 2.671 1.00 90.69 72 ARG A O 1
ATOM 591 N N . MET A 1 73 ? -2.500 3.094 1.968 1.00 94.25 73 MET A N 1
ATOM 592 C CA . MET A 1 73 ? -1.445 2.115 2.192 1.00 94.25 73 MET A CA 1
ATOM 593 C C . MET A 1 73 ? -0.503 2.130 0.995 1.00 94.25 73 MET A C 1
ATOM 595 O O . MET A 1 73 ? -0.839 1.651 -0.086 1.00 94.25 73 MET A O 1
ATOM 599 N N . THR A 1 74 ? 0.656 2.746 1.181 1.00 95.75 74 THR A N 1
ATOM 600 C CA . THR A 1 74 ? 1.567 3.095 0.093 1.00 95.75 74 THR A CA 1
ATOM 601 C C . THR A 1 74 ? 2.754 2.147 0.078 1.00 95.75 74 THR A C 1
ATOM 603 O O . THR A 1 74 ? 3.447 1.973 1.082 1.00 95.75 74 THR A O 1
ATOM 606 N N . ILE A 1 75 ? 2.982 1.531 -1.076 1.00 97.06 75 ILE A N 1
ATOM 607 C CA . ILE A 1 75 ? 4.102 0.645 -1.364 1.00 97.06 75 ILE A CA 1
ATOM 608 C C . ILE A 1 75 ? 5.098 1.439 -2.205 1.00 97.06 75 ILE A C 1
ATOM 610 O O . ILE A 1 75 ? 4.840 1.743 -3.372 1.00 97.06 75 ILE A O 1
ATOM 614 N N . TYR A 1 76 ? 6.232 1.785 -1.607 1.00 95.56 76 TYR A N 1
ATOM 615 C CA . TYR A 1 76 ? 7.250 2.606 -2.247 1.00 95.56 76 TYR A CA 1
ATOM 616 C C . TYR A 1 76 ? 8.189 1.742 -3.072 1.00 95.56 76 TYR A C 1
ATOM 618 O O . TYR A 1 76 ? 8.724 0.748 -2.580 1.00 95.56 76 TYR A O 1
ATOM 626 N N . ILE A 1 77 ? 8.411 2.137 -4.318 1.00 95.88 77 ILE A N 1
ATOM 627 C CA . ILE A 1 77 ? 9.378 1.503 -5.213 1.00 95.88 77 ILE A CA 1
ATOM 628 C C . ILE A 1 77 ? 10.763 2.115 -4.975 1.00 95.88 77 ILE A C 1
ATOM 630 O O . ILE A 1 77 ? 10.866 3.315 -4.714 1.00 95.88 77 ILE A O 1
ATOM 634 N N . GLU A 1 78 ? 11.818 1.295 -5.027 1.00 92.38 78 GLU A N 1
ATOM 635 C CA . GLU A 1 78 ? 13.202 1.779 -4.917 1.00 92.38 78 GLU A CA 1
ATOM 636 C C . GLU A 1 78 ? 13.517 2.849 -5.970 1.00 92.38 78 GLU A C 1
ATOM 638 O O . GLU A 1 78 ? 12.994 2.825 -7.085 1.00 92.38 78 GLU A O 1
ATOM 643 N N . ASP A 1 79 ? 14.383 3.796 -5.609 1.00 84.56 79 ASP A N 1
ATOM 644 C CA . ASP A 1 79 ? 14.898 4.793 -6.546 1.00 84.56 79 ASP A CA 1
ATOM 645 C C . ASP A 1 79 ? 15.939 4.171 -7.501 1.00 84.56 79 ASP A C 1
ATOM 647 O O . ASP A 1 79 ? 16.470 3.087 -7.261 1.00 84.56 79 ASP A O 1
ATOM 651 N N . GLY A 1 80 ? 16.240 4.848 -8.608 1.00 81.69 80 GLY A N 1
ATOM 652 C CA . GLY A 1 80 ? 17.269 4.436 -9.565 1.00 81.69 80 GLY A CA 1
ATOM 653 C C . GLY A 1 80 ? 16.844 3.354 -10.563 1.00 81.69 80 GLY A C 1
ATOM 654 O O . GLY A 1 80 ? 17.650 2.968 -11.411 1.00 81.69 80 GLY A O 1
ATOM 655 N N . VAL A 1 81 ? 15.590 2.891 -10.526 1.00 86.31 81 VAL A N 1
ATOM 656 C CA . VAL A 1 81 ? 15.022 1.986 -11.540 1.00 86.31 81 VAL A CA 1
ATOM 657 C C . VAL A 1 81 ? 14.125 2.709 -12.540 1.00 86.31 81 VAL A C 1
ATOM 659 O O . VAL A 1 81 ? 13.396 3.634 -12.207 1.00 86.31 81 VAL A O 1
ATOM 662 N N . SER A 1 82 ? 14.132 2.267 -13.799 1.00 88.69 82 SER A N 1
ATOM 663 C CA . SER A 1 82 ? 13.222 2.815 -14.809 1.00 88.69 82 SER A CA 1
ATOM 664 C C . SER A 1 82 ? 11.848 2.157 -14.694 1.00 88.69 82 SER A C 1
ATOM 666 O O . SER A 1 82 ? 11.664 1.019 -15.122 1.00 88.69 82 SER A O 1
ATOM 668 N N . VAL A 1 83 ? 10.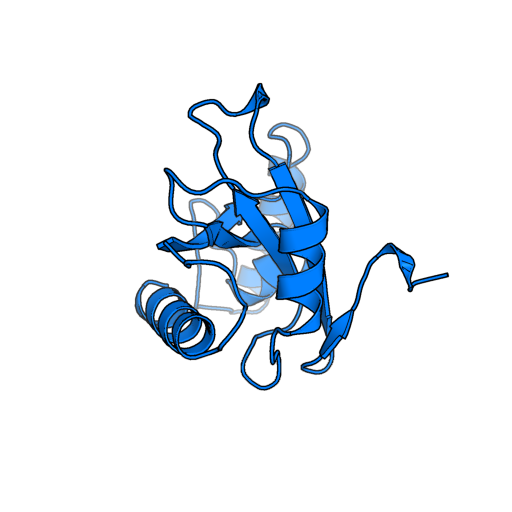890 2.879 -14.114 1.00 92.12 83 VAL A N 1
ATOM 669 C CA . VAL A 1 83 ? 9.519 2.402 -13.883 1.00 92.12 83 VAL A CA 1
ATOM 670 C C . VAL A 1 83 ? 8.521 3.302 -14.604 1.00 92.12 83 VAL A C 1
ATOM 672 O O . VAL A 1 83 ? 8.644 4.532 -14.615 1.00 92.12 83 VAL A O 1
ATOM 675 N N . LYS A 1 84 ? 7.520 2.684 -15.233 1.00 93.38 84 LYS A N 1
ATOM 676 C CA . LYS A 1 84 ? 6.383 3.347 -15.879 1.00 93.38 84 LYS A CA 1
ATOM 677 C C . LYS A 1 84 ? 5.089 2.942 -15.179 1.00 93.38 84 LYS A C 1
ATOM 679 O O . LYS A 1 84 ? 5.013 1.900 -14.540 1.00 93.38 84 LYS A O 1
ATOM 684 N N . GLU A 1 85 ? 4.033 3.727 -15.365 1.00 92.69 85 GLU A N 1
ATOM 685 C CA . GLU A 1 85 ? 2.720 3.470 -14.752 1.00 92.69 85 GLU A CA 1
ATOM 686 C C . GLU A 1 85 ? 2.184 2.060 -15.064 1.00 92.69 85 GLU A C 1
ATOM 688 O O . GLU A 1 85 ? 1.678 1.362 -14.187 1.00 92.69 85 GLU A O 1
ATOM 693 N N . LYS A 1 86 ? 2.391 1.580 -16.298 1.00 94.94 86 LYS A N 1
ATOM 694 C CA . LYS A 1 86 ? 2.027 0.212 -16.700 1.00 94.94 86 LYS A CA 1
ATOM 695 C C . LYS A 1 86 ? 2.716 -0.876 -15.865 1.00 94.94 86 LYS A C 1
ATOM 697 O O . LYS A 1 86 ? 2.144 -1.950 -15.693 1.00 94.94 86 LYS A O 1
ATOM 702 N N . ASP A 1 87 ? 3.922 -0.611 -15.362 1.00 96.69 87 ASP A N 1
ATOM 703 C CA . ASP A 1 87 ? 4.686 -1.556 -14.551 1.00 96.69 87 ASP A CA 1
ATOM 704 C C . ASP A 1 87 ? 4.114 -1.590 -13.125 1.00 96.69 87 ASP A C 1
ATOM 706 O O . ASP A 1 87 ? 3.936 -2.671 -12.566 1.00 96.69 87 ASP A O 1
ATOM 710 N N . LEU A 1 88 ? 3.702 -0.431 -12.588 1.00 97.25 88 LEU A N 1
ATOM 711 C CA . LEU A 1 88 ? 2.973 -0.334 -11.314 1.00 97.25 88 LEU A CA 1
ATOM 712 C C . LEU A 1 88 ? 1.635 -1.088 -11.376 1.00 97.25 88 LEU A C 1
ATOM 714 O O . LEU A 1 88 ? 1.316 -1.886 -10.494 1.00 97.25 88 LEU A O 1
ATOM 718 N N . LYS A 1 89 ? 0.882 -0.911 -12.466 1.00 96.19 89 LYS A N 1
ATOM 719 C CA . LYS A 1 89 ? -0.358 -1.657 -12.725 1.00 96.19 89 LYS A CA 1
ATOM 720 C C . LYS A 1 89 ? -0.117 -3.163 -12.835 1.00 96.19 89 LYS A C 1
ATOM 722 O O . LYS A 1 89 ? -0.898 -3.959 -12.315 1.00 96.19 89 LYS A O 1
ATOM 727 N N . ALA A 1 90 ? 0.964 -3.576 -13.497 1.00 97.12 90 ALA A N 1
ATOM 728 C CA . ALA A 1 90 ? 1.337 -4.985 -13.593 1.00 97.12 90 ALA A CA 1
ATOM 729 C C . ALA A 1 90 ? 1.709 -5.582 -12.225 1.00 97.12 90 ALA A C 1
ATOM 731 O O . ALA A 1 90 ? 1.327 -6.718 -11.945 1.00 97.12 90 ALA A O 1
ATOM 732 N N . ALA A 1 91 ? 2.400 -4.826 -11.368 1.00 97.62 91 ALA A N 1
ATOM 733 C CA . ALA A 1 91 ? 2.692 -5.232 -9.995 1.00 97.62 91 ALA A CA 1
ATOM 734 C C . ALA A 1 91 ? 1.410 -5.370 -9.161 1.00 97.62 91 ALA A C 1
ATOM 736 O O . ALA A 1 91 ? 1.228 -6.389 -8.497 1.00 97.62 91 ALA A O 1
ATOM 737 N N . ALA A 1 92 ? 0.472 -4.425 -9.274 1.00 97.50 92 ALA A N 1
ATOM 738 C CA . ALA A 1 92 ? -0.820 -4.505 -8.592 1.00 97.50 92 ALA A CA 1
ATOM 739 C C . ALA A 1 92 ? -1.647 -5.731 -9.010 1.00 97.50 92 ALA A C 1
ATOM 741 O O . ALA A 1 92 ? -2.265 -6.369 -8.166 1.00 97.50 92 ALA A O 1
ATOM 742 N N . LYS A 1 93 ? -1.592 -6.138 -10.285 1.00 96.44 93 LYS A N 1
ATOM 743 C CA . LYS A 1 93 ? -2.225 -7.386 -10.763 1.00 96.44 93 LYS A CA 1
ATOM 744 C C . LYS A 1 93 ? -1.590 -8.664 -10.212 1.00 96.44 93 LYS A C 1
ATOM 746 O O . LYS A 1 93 ? -2.256 -9.693 -10.183 1.00 96.44 93 LYS A O 1
ATOM 751 N N . LYS A 1 94 ? -0.316 -8.620 -9.816 1.00 97.31 94 LYS A N 1
ATOM 752 C CA . LYS A 1 94 ? 0.416 -9.759 -9.236 1.00 97.31 94 LYS A CA 1
ATOM 753 C C . LYS A 1 94 ? 0.330 -9.820 -7.712 1.00 97.31 94 LYS A C 1
ATOM 755 O O . LYS A 1 94 ? 0.726 -10.831 -7.142 1.00 97.31 94 LYS A O 1
ATOM 760 N N . LEU A 1 95 ? -0.132 -8.748 -7.071 1.00 97.94 95 LEU A N 1
ATOM 761 C CA . LEU A 1 95 ? -0.192 -8.637 -5.622 1.00 97.94 95 LEU A CA 1
ATOM 762 C C . LEU A 1 95 ? -1.194 -9.643 -5.045 1.00 97.94 95 LEU A C 1
ATOM 764 O O . LEU A 1 95 ? -2.398 -9.565 -5.287 1.0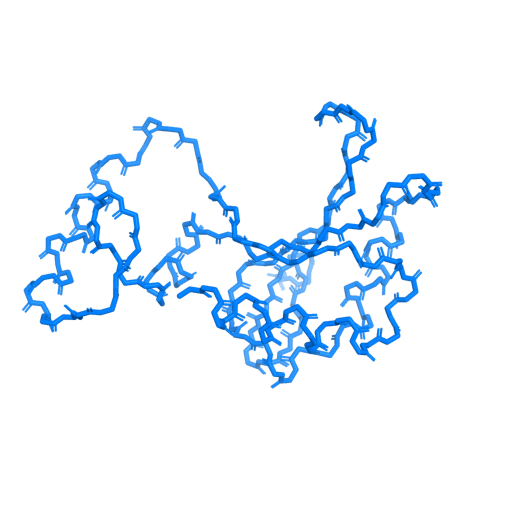0 97.94 95 LEU A O 1
ATOM 768 N N . ASP A 1 96 ? -0.688 -10.564 -4.233 1.00 97.69 96 ASP A N 1
ATOM 769 C CA . ASP A 1 96 ? -1.495 -11.414 -3.372 1.00 97.69 96 ASP A CA 1
ATOM 770 C C . ASP A 1 96 ? -1.949 -10.602 -2.153 1.00 97.69 96 ASP A C 1
ATOM 772 O O . ASP A 1 96 ? -1.178 -10.311 -1.233 1.00 97.69 96 ASP A O 1
ATOM 776 N N . ALA A 1 97 ? -3.227 -10.228 -2.162 1.00 97.25 97 ALA A N 1
ATOM 777 C CA . ALA A 1 97 ? -3.861 -9.462 -1.098 1.00 97.25 97 ALA A CA 1
ATOM 778 C C . ALA A 1 97 ? -4.462 -10.337 0.020 1.00 97.25 97 ALA A C 1
ATOM 780 O O . ALA A 1 97 ? -5.095 -9.805 0.932 1.00 97.25 97 ALA A O 1
ATOM 781 N N . SER A 1 98 ? -4.239 -11.660 0.011 1.00 96.50 98 SER A N 1
ATOM 782 C CA . SER A 1 98 ? -4.832 -12.607 0.973 1.00 96.50 98 SER A CA 1
ATOM 783 C C . SER A 1 98 ? -4.557 -12.272 2.445 1.00 96.50 98 SER A C 1
ATOM 785 O O . SER A 1 98 ? -5.347 -12.613 3.330 1.00 96.50 98 SER A O 1
ATOM 787 N N . LYS A 1 99 ? -3.434 -11.597 2.710 1.00 94.88 99 LYS A N 1
ATOM 788 C CA . LYS A 1 99 ? -2.965 -11.199 4.046 1.00 94.88 99 LYS A CA 1
ATOM 789 C C . LYS A 1 99 ? -2.964 -9.687 4.276 1.00 94.88 99 LYS A C 1
ATOM 791 O O . LYS A 1 99 ? -2.447 -9.236 5.299 1.00 94.88 99 LYS A O 1
ATOM 796 N N . LEU A 1 100 ? -3.498 -8.916 3.334 1.00 94.31 100 LEU A N 1
ATOM 797 C CA . LEU A 1 100 ? -3.570 -7.464 3.427 1.00 94.31 100 LEU A CA 1
ATOM 798 C C . LEU A 1 100 ? -4.932 -7.042 4.003 1.00 94.31 100 LEU A C 1
ATOM 800 O O . LEU A 1 100 ? -5.931 -7.711 3.726 1.00 94.31 100 LEU A O 1
ATOM 804 N N . PRO A 1 101 ? -4.993 -5.988 4.837 1.00 92.75 101 PRO A N 1
ATOM 805 C CA . PRO A 1 101 ? -6.265 -5.403 5.243 1.00 92.75 101 PRO A CA 1
ATOM 806 C C . PRO A 1 101 ? -6.997 -4.802 4.038 1.00 92.75 101 PRO A C 1
ATOM 808 O O . PRO A 1 101 ? -6.382 -4.411 3.048 1.00 92.75 101 PRO A O 1
ATOM 811 N N . ASP A 1 102 ? -8.319 -4.709 4.145 1.00 94.44 102 ASP A N 1
ATOM 812 C CA . 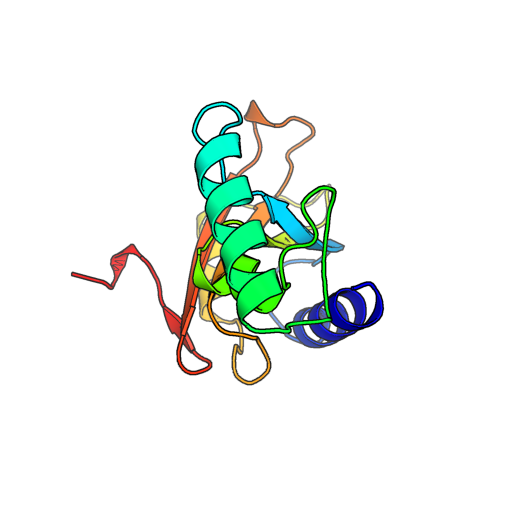ASP A 1 102 ? -9.118 -3.972 3.170 1.00 94.44 102 ASP A CA 1
ATOM 813 C C . ASP A 1 102 ? -8.783 -2.470 3.228 1.00 94.44 102 ASP A C 1
ATOM 815 O O . ASP A 1 102 ? -8.348 -1.964 4.261 1.00 94.44 102 ASP A O 1
ATOM 819 N N . GLY A 1 103 ? -8.989 -1.753 2.122 1.00 93.62 103 GLY A N 1
ATOM 820 C CA . GLY A 1 103 ? -8.864 -0.295 2.042 1.00 93.62 103 GLY A CA 1
ATOM 821 C C . GLY A 1 103 ? -8.118 0.207 0.803 1.00 93.62 103 GLY A C 1
ATOM 822 O O . GLY A 1 103 ? -7.931 -0.527 -0.170 1.00 93.62 103 GLY A O 1
ATOM 823 N N . ALA A 1 104 ? -7.730 1.486 0.815 1.00 94.25 104 ALA A N 1
ATOM 824 C CA . ALA A 1 104 ? -7.100 2.166 -0.320 1.00 94.25 104 ALA A CA 1
ATOM 825 C C . ALA A 1 104 ? -5.575 1.979 -0.348 1.00 94.25 104 ALA A C 1
ATOM 827 O O . ALA A 1 104 ? -4.873 2.361 0.589 1.00 94.25 104 ALA A O 1
ATOM 828 N N . TYR A 1 105 ? -5.056 1.452 -1.453 1.00 96.06 105 TYR A N 1
ATOM 829 C CA . TYR A 1 105 ? -3.637 1.179 -1.665 1.00 96.06 105 TYR A CA 1
ATOM 830 C C . TYR A 1 105 ? -3.057 1.995 -2.817 1.00 96.06 105 TYR A C 1
ATOM 832 O O . TYR A 1 105 ? -3.781 2.524 -3.667 1.00 96.06 105 TYR A O 1
ATOM 840 N N . ASP A 1 106 ? -1.731 2.093 -2.842 1.00 96.19 106 ASP A N 1
ATOM 841 C CA . ASP A 1 106 ? -0.995 2.760 -3.908 1.00 96.19 106 ASP A CA 1
ATOM 842 C C . ASP A 1 106 ? 0.403 2.175 -4.075 1.00 96.19 106 ASP A C 1
ATOM 844 O O . ASP A 1 106 ? 1.126 1.993 -3.096 1.00 96.19 106 ASP A O 1
ATOM 848 N N . PHE A 1 107 ? 0.794 1.893 -5.314 1.00 97.25 107 PHE A N 1
ATOM 849 C CA . PHE A 1 107 ? 2.211 1.789 -5.649 1.00 97.25 107 PHE A CA 1
ATOM 850 C C . PHE A 1 107 ? 2.718 3.175 -6.011 1.00 97.25 107 PHE A C 1
ATOM 852 O O . PHE A 1 107 ? 2.167 3.790 -6.920 1.00 97.25 107 PHE A O 1
ATOM 859 N N . TYR A 1 108 ? 3.781 3.630 -5.356 1.00 95.31 108 TYR A N 1
ATOM 860 C CA . TYR A 1 108 ? 4.343 4.962 -5.554 1.00 95.31 108 TYR A CA 1
ATOM 861 C C . TYR A 1 108 ? 5.818 4.874 -5.943 1.00 95.31 108 TYR A C 1
ATOM 863 O O . TYR A 1 108 ? 6.619 4.235 -5.257 1.00 95.31 108 TYR A O 1
ATOM 871 N N . TYR A 1 109 ? 6.191 5.546 -7.030 1.00 94.50 109 TYR A N 1
ATOM 872 C CA . TYR A 1 109 ? 7.577 5.684 -7.465 1.00 94.50 109 TYR A CA 1
ATOM 873 C C . TYR A 1 109 ? 7.955 7.166 -7.556 1.00 94.50 109 TYR A C 1
ATOM 875 O O . TYR A 1 109 ? 7.372 7.922 -8.336 1.00 94.50 109 TYR A O 1
ATOM 883 N N . SER A 1 110 ? 8.943 7.566 -6.751 1.00 88.38 110 SER A N 1
ATOM 884 C CA . SER A 1 110 ? 9.482 8.928 -6.720 1.00 88.38 110 SER A CA 1
ATOM 885 C C . SER A 1 110 ? 10.587 9.083 -7.757 1.00 88.38 110 SER A C 1
ATOM 887 O O . SER A 1 110 ? 11.594 8.387 -7.670 1.00 88.38 110 SER A O 1
ATOM 889 N N . LYS A 1 111 ? 10.455 10.022 -8.698 1.00 82.44 111 LYS A N 1
ATOM 890 C CA . LYS A 1 111 ? 11.517 10.343 -9.675 1.00 82.44 111 LYS A CA 1
ATOM 891 C C . LYS A 1 111 ? 12.359 11.535 -9.223 1.00 82.44 111 LYS A C 1
ATOM 893 O O . LYS A 1 111 ? 12.534 12.500 -9.960 1.00 82.44 111 LYS A O 1
ATOM 898 N N . GLY A 1 112 ? 12.806 11.524 -7.971 1.00 74.12 112 GLY A N 1
ATOM 899 C CA . GLY A 1 112 ? 13.581 12.619 -7.371 1.00 74.12 112 GLY A CA 1
ATOM 900 C C . GLY A 1 112 ? 12.799 13.916 -7.088 1.00 74.12 112 GLY A C 1
ATOM 901 O O . GLY A 1 112 ? 13.231 14.700 -6.246 1.00 74.12 112 GLY A O 1
ATOM 902 N N . SER A 1 113 ? 11.636 14.135 -7.712 1.00 75.50 113 SER A N 1
ATOM 903 C CA . SER A 1 113 ? 10.718 15.245 -7.431 1.00 75.50 113 SER A CA 1
ATOM 904 C C . SER A 1 113 ? 9.266 14.756 -7.374 1.00 75.50 113 SER A C 1
ATOM 906 O O . SER A 1 113 ? 8.907 13.799 -8.058 1.00 75.50 113 SER A O 1
ATOM 908 N N . TYR A 1 114 ? 8.413 15.431 -6.590 1.00 69.81 114 TYR A N 1
ATOM 909 C CA . TYR A 1 114 ? 6.978 15.111 -6.512 1.00 69.81 114 TYR A CA 1
ATOM 910 C C . TYR A 1 114 ? 6.260 15.276 -7.861 1.00 69.81 114 TYR A C 1
ATOM 912 O O . TYR A 1 114 ? 5.336 14.525 -8.153 1.00 69.81 114 TYR A O 1
ATOM 920 N N . ALA A 1 115 ? 6.683 16.241 -8.686 1.00 76.19 115 ALA A N 1
ATOM 921 C CA . ALA A 1 115 ? 6.060 16.519 -9.980 1.00 76.19 115 ALA A CA 1
ATOM 922 C C . ALA A 1 115 ? 6.318 15.411 -11.014 1.00 76.19 115 ALA A C 1
ATOM 924 O O . ALA A 1 115 ? 5.506 15.208 -11.913 1.00 76.19 115 ALA A O 1
ATOM 925 N N . ASP A 1 116 ? 7.428 14.687 -10.864 1.00 82.19 116 ASP A N 1
ATOM 926 C CA . ASP A 1 116 ? 7.831 13.613 -11.772 1.00 82.19 116 ASP A CA 1
ATOM 927 C C . ASP A 1 116 ? 7.443 12.218 -11.254 1.00 82.19 116 ASP A C 1
ATOM 929 O O . ASP A 1 116 ? 7.572 11.218 -11.977 1.00 82.19 116 ASP A O 1
ATOM 933 N N . SER A 1 117 ? 6.978 12.139 -10.004 1.00 89.88 117 SER A N 1
ATOM 934 C CA . SER A 1 117 ? 6.489 10.912 -9.390 1.00 89.88 117 SER A CA 1
ATOM 935 C C . SER A 1 117 ? 5.308 10.334 -10.157 1.00 89.88 117 SER A C 1
ATOM 937 O O . SER A 1 117 ? 4.466 11.045 -10.702 1.00 89.88 117 SER A O 1
ATOM 939 N N . ILE A 1 118 ? 5.226 9.010 -10.157 1.00 93.38 118 ILE A N 1
ATOM 940 C CA . ILE A 1 118 ? 4.091 8.278 -10.712 1.00 93.38 118 ILE A CA 1
ATOM 941 C C . ILE A 1 118 ? 3.530 7.347 -9.649 1.00 93.38 118 ILE A C 1
ATOM 943 O O . ILE A 1 118 ? 4.270 6.814 -8.817 1.00 93.38 118 ILE A O 1
ATOM 947 N N . SER A 1 119 ? 2.225 7.129 -9.705 1.00 94.25 119 SER A N 1
ATOM 948 C CA . SER A 1 119 ? 1.551 6.202 -8.815 1.00 94.25 119 SER A CA 1
ATOM 949 C C . SER A 1 119 ? 0.496 5.377 -9.534 1.00 94.25 119 SER A C 1
ATOM 951 O O . SER A 1 119 ? 0.048 5.720 -10.628 1.00 94.25 119 SER A O 1
ATOM 953 N N . TYR A 1 120 ? 0.122 4.256 -8.924 1.00 96.00 120 TYR A N 1
ATOM 954 C CA . TYR A 1 120 ? -1.009 3.449 -9.357 1.00 96.00 120 TYR A CA 1
ATOM 955 C C . TYR A 1 120 ? -1.835 3.017 -8.152 1.00 96.00 120 TYR A C 1
ATOM 957 O O . TYR A 1 120 ? -1.412 2.191 -7.337 1.00 96.00 120 TYR A O 1
ATOM 965 N N . SER A 1 121 ? -3.035 3.580 -8.080 1.00 95.31 121 SER A N 1
ATOM 966 C CA . SER A 1 121 ? -3.976 3.401 -6.987 1.00 95.31 121 SER A CA 1
ATOM 967 C C . SER A 1 121 ? -4.948 2.253 -7.243 1.00 95.31 121 SER A C 1
ATOM 969 O O . SER A 1 121 ? -5.460 2.083 -8.348 1.00 95.31 121 SER A O 1
ATOM 971 N N . PHE A 1 122 ? -5.258 1.495 -6.196 1.00 95.94 122 PHE A N 1
ATOM 972 C CA . PHE A 1 122 ? -6.215 0.387 -6.226 1.00 95.94 122 PHE A CA 1
ATOM 973 C C . PHE A 1 122 ? -6.824 0.175 -4.835 1.00 95.94 122 PHE A C 1
ATOM 975 O O . PHE A 1 122 ? -6.407 0.806 -3.862 1.00 95.94 122 PHE A O 1
ATOM 982 N N . LYS A 1 123 ? -7.815 -0.710 -4.725 1.00 95.50 123 LYS A N 1
ATOM 983 C CA . LYS A 1 123 ? -8.383 -1.130 -3.440 1.00 95.50 123 LYS A CA 1
ATOM 984 C C . LYS A 1 123 ? -8.030 -2.577 -3.139 1.00 95.50 123 LYS A C 1
ATOM 986 O O . LYS A 1 123 ? -7.904 -3.392 -4.051 1.00 95.50 123 LYS A O 1
ATOM 991 N N . VAL A 1 124 ? -7.928 -2.902 -1.858 1.00 96.38 124 VAL A N 1
ATOM 992 C CA . VAL A 1 124 ? -8.082 -4.276 -1.377 1.00 96.38 124 VAL A CA 1
ATOM 993 C C . VAL A 1 124 ? -9.470 -4.389 -0.763 1.00 96.38 124 VAL A C 1
ATOM 995 O O . VAL A 1 124 ? -9.864 -3.544 0.041 1.00 96.38 124 VAL A O 1
ATOM 998 N N . LYS A 1 125 ? -10.230 -5.395 -1.185 1.00 94.81 125 LYS A N 1
ATOM 999 C CA . LYS A 1 125 ? -11.538 -5.720 -0.619 1.00 94.81 125 LYS A CA 1
ATOM 1000 C C . LYS A 1 125 ? -11.736 -7.224 -0.629 1.00 94.81 125 LYS A C 1
ATOM 1002 O O . LYS A 1 125 ? -11.416 -7.873 -1.628 1.00 94.81 125 LYS A O 1
ATOM 1007 N N . ASP A 1 126 ? -12.256 -7.774 0.464 1.00 95.06 126 ASP A N 1
ATOM 1008 C CA . ASP A 1 126 ? -12.475 -9.215 0.611 1.00 95.06 126 ASP A CA 1
ATOM 1009 C C . ASP A 1 126 ? -11.191 -10.011 0.308 1.00 95.06 126 ASP A C 1
ATOM 1011 O O . ASP A 1 126 ? -11.220 -11.086 -0.304 1.00 95.06 126 ASP A O 1
ATOM 1015 N N . ARG A 1 127 ? -10.042 -9.451 0.728 1.00 93.38 127 ARG A N 1
ATOM 1016 C CA . ARG A 1 127 ? -8.693 -10.001 0.510 1.00 93.38 127 ARG A CA 1
ATOM 1017 C C . ARG A 1 127 ? -8.279 -10.148 -0.963 1.00 93.38 127 ARG A C 1
ATOM 1019 O O . ARG A 1 127 ? -7.440 -10.988 -1.297 1.00 93.38 127 ARG A O 1
ATOM 1026 N N . LYS A 1 128 ? -8.869 -9.354 -1.857 1.00 96.25 128 LYS A N 1
ATOM 1027 C CA . LYS A 1 128 ? -8.551 -9.313 -3.291 1.00 96.25 128 LYS A CA 1
ATOM 1028 C C . LYS A 1 128 ? -8.253 -7.891 -3.738 1.00 96.25 128 LYS A C 1
ATOM 1030 O O . LYS A 1 128 ? -8.818 -6.937 -3.211 1.00 96.25 128 LYS A O 1
ATOM 1035 N N . VAL A 1 129 ? -7.393 -7.766 -4.744 1.00 96.88 129 VAL A N 1
ATOM 1036 C CA . VAL A 1 129 ? -7.171 -6.494 -5.436 1.00 96.88 129 VAL A CA 1
ATOM 1037 C C . VAL A 1 129 ? -8.393 -6.165 -6.291 1.00 96.88 129 VAL A C 1
ATOM 1039 O O . VAL A 1 129 ? -8.871 -7.007 -7.051 1.00 96.88 129 VAL A O 1
ATOM 1042 N N . VAL A 1 130 ? -8.881 -4.934 -6.166 1.00 96.12 130 VAL A N 1
ATOM 1043 C CA . VAL A 1 130 ? -9.979 -4.359 -6.944 1.00 96.12 130 VAL A CA 1
ATOM 1044 C C . VAL A 1 130 ? -9.478 -3.073 -7.592 1.00 96.12 130 VAL A C 1
ATOM 1046 O O . VAL A 1 130 ? -9.042 -2.147 -6.903 1.00 96.12 130 VAL A O 1
ATOM 1049 N N . PHE A 1 131 ? -9.527 -3.006 -8.920 1.00 94.88 131 PHE A N 1
ATOM 1050 C CA . PHE A 1 131 ? -9.108 -1.823 -9.667 1.00 94.88 131 PHE A CA 1
ATOM 1051 C C . PHE A 1 131 ? -10.275 -0.850 -9.820 1.00 94.88 131 PHE A C 1
ATOM 1053 O O . PHE A 1 131 ? -11.396 -1.264 -10.095 1.00 94.88 131 PHE A O 1
ATOM 1060 N N . TYR A 1 132 ? -10.012 0.451 -9.669 1.00 87.44 132 TYR A N 1
ATOM 1061 C CA . TYR A 1 132 ? -11.041 1.490 -9.810 1.00 87.44 132 TYR A CA 1
ATOM 1062 C C . TYR A 1 132 ? -11.692 1.498 -11.204 1.00 87.44 132 TYR A C 1
ATOM 1064 O O . TYR A 1 132 ? -12.879 1.769 -11.325 1.00 87.44 132 TYR A O 1
ATOM 1072 N N . GLU A 1 133 ? -10.930 1.152 -12.244 1.00 85.81 133 GLU A N 1
ATOM 1073 C CA . GLU A 1 133 ? -11.410 1.036 -13.630 1.00 85.81 133 GLU A CA 1
ATOM 1074 C C . GLU A 1 133 ? -12.386 -0.133 -13.863 1.00 85.81 133 GLU A C 1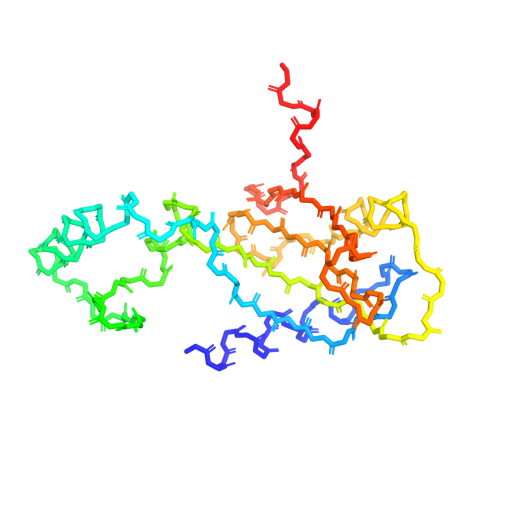
ATOM 1076 O O . GLU A 1 133 ? -13.136 -0.102 -14.835 1.00 85.81 133 GLU A O 1
ATOM 1081 N N . ASP A 1 134 ? -12.412 -1.127 -12.970 1.00 82.94 134 ASP A N 1
ATOM 1082 C CA . ASP A 1 134 ? -13.282 -2.304 -13.075 1.00 82.94 134 ASP A CA 1
ATOM 1083 C C . ASP A 1 134 ? -14.606 -2.131 -12.302 1.00 82.94 134 ASP A C 1
ATOM 1085 O O . ASP A 1 134 ? -15.437 -3.036 -12.298 1.00 82.94 134 ASP A O 1
ATOM 1089 N N . GLN A 1 135 ? -14.815 -0.995 -11.620 1.00 69.00 135 GLN A N 1
ATOM 1090 C CA . GLN A 1 135 ? -15.986 -0.749 -10.760 1.00 69.00 135 GLN A CA 1
ATOM 1091 C C . GLN A 1 135 ? -17.206 -0.154 -11.496 1.00 69.00 135 GLN A C 1
ATOM 1093 O O . GLN A 1 135 ? -18.051 0.463 -10.848 1.00 69.00 135 GLN A O 1
ATOM 1098 N N . ASN A 1 136 ? -17.291 -0.331 -12.820 1.00 55.16 136 ASN A N 1
ATOM 1099 C CA . ASN A 1 136 ? -18.443 0.083 -13.638 1.00 55.16 136 ASN A CA 1
ATOM 1100 C C . ASN A 1 136 ? -19.669 -0.815 -13.442 1.00 55.16 136 ASN A C 1
ATOM 1102 O O . ASN A 1 136 ? -19.506 -2.057 -13.466 1.00 55.16 136 ASN A O 1
#